Protein AF-A0A2P8DEL7-F1 (afdb_monomer_lite)

InterPro domains:
  IPR045679 Domain of unknown function DUF6199 [PF19701] (14-74)

pLDDT: mean 92.37, std 4.42, range [64.38, 97.62]

Foldseek 3Di:
DDPVVVVVVVVVVLVVLLVVLVCCLVPVCPVVVVCQVVDPDSVVVPDDPVVSVVSNVVSVVVNVVSVVVVVVVVVVVVVVVVVVVVD

Radius of gyration: 19.15 Å; chains: 1; bounding box: 42×22×57 Å

Sequence (87 aa):
MSSFWLLFFAASVVVLMAVFLFTQMLFPRFIWRLGRWRFRDPDAVEPSRTMFWLRRVKAGTLLAVLVVGCVVIYSAWAELSTLADAF

Structure (mmCIF, N/CA/C/O backbone):
data_AF-A0A2P8DEL7-F1
#
_entry.id   AF-A0A2P8DEL7-F1
#
loop_
_atom_site.group_PDB
_atom_site.id
_atom_site.type_symbol
_atom_site.label_atom_id
_atom_site.label_alt_id
_atom_site.label_comp_id
_atom_site.label_asym_id
_atom_site.label_entity_id
_atom_site.label_seq_id
_atom_site.pdbx_PDB_ins_code
_atom_site.Cartn_x
_atom_site.Cartn_y
_atom_site.Cartn_z
_atom_site.occupancy
_atom_site.B_iso_or_equiv
_atom_site.auth_seq_id
_atom_site.auth_comp_id
_atom_site.auth_asym_id
_atom_site.auth_atom_id
_atom_site.pdbx_PDB_model_num
ATOM 1 N N . MET A 1 1 ? 22.564 15.446 -5.221 1.00 64.38 1 MET A N 1
ATOM 2 C CA . MET A 1 1 ? 22.215 14.097 -4.711 1.00 64.38 1 MET A CA 1
ATOM 3 C C . MET A 1 1 ? 22.325 13.122 -5.868 1.00 64.38 1 MET A C 1
ATOM 5 O O . MET A 1 1 ? 21.773 13.427 -6.915 1.00 64.38 1 MET A O 1
ATOM 9 N N . SER A 1 2 ? 23.073 12.022 -5.736 1.00 85.62 2 SER A N 1
ATOM 10 C CA . SER A 1 2 ? 23.184 11.031 -6.817 1.00 85.62 2 SER A CA 1
ATOM 11 C C . SER A 1 2 ? 21.847 10.316 -7.043 1.00 85.62 2 SER A C 1
ATOM 13 O O . SER A 1 2 ? 21.084 10.105 -6.097 1.00 85.62 2 SER A O 1
ATOM 15 N N . SER A 1 3 ? 21.568 9.928 -8.291 1.00 86.19 3 SER A N 1
ATOM 16 C CA . SER A 1 3 ? 20.334 9.228 -8.690 1.00 86.19 3 SER A CA 1
ATOM 17 C C . SER A 1 3 ? 20.091 7.946 -7.887 1.00 86.19 3 SER A C 1
ATOM 19 O O . SER A 1 3 ? 18.948 7.587 -7.623 1.00 86.19 3 SER A O 1
ATOM 21 N N . PHE A 1 4 ? 21.165 7.308 -7.414 1.00 90.06 4 PHE A N 1
ATOM 22 C CA . PHE A 1 4 ? 21.111 6.157 -6.515 1.00 90.06 4 PHE A CA 1
ATOM 23 C C . PHE A 1 4 ? 20.304 6.430 -5.235 1.00 90.06 4 PHE A C 1
ATOM 25 O O . PHE A 1 4 ? 19.409 5.659 -4.894 1.00 90.06 4 PHE A O 1
ATOM 32 N N . TRP A 1 5 ? 20.568 7.548 -4.548 1.00 92.50 5 TRP A N 1
ATOM 33 C CA . TRP A 1 5 ? 19.859 7.879 -3.309 1.00 92.50 5 TRP A CA 1
ATOM 34 C C . TRP A 1 5 ? 18.374 8.123 -3.557 1.00 92.50 5 TRP A C 1
ATOM 36 O O . TRP A 1 5 ? 17.543 7.670 -2.776 1.00 92.50 5 TRP A O 1
ATOM 46 N N . LEU A 1 6 ? 18.029 8.791 -4.661 1.00 90.38 6 LEU A N 1
ATOM 47 C CA . LEU A 1 6 ? 16.633 9.048 -5.020 1.00 90.38 6 LEU A CA 1
ATOM 48 C C . LEU A 1 6 ? 15.855 7.743 -5.231 1.00 90.38 6 LEU A C 1
ATOM 50 O O . LEU A 1 6 ? 14.767 7.593 -4.679 1.00 90.38 6 LEU A O 1
ATOM 54 N N . LEU A 1 7 ? 16.432 6.784 -5.961 1.00 90.19 7 LEU A N 1
ATOM 55 C CA . LEU A 1 7 ? 15.815 5.474 -6.183 1.00 90.19 7 LEU A CA 1
ATOM 56 C C . LEU A 1 7 ? 15.664 4.688 -4.877 1.00 90.19 7 LEU A C 1
ATOM 58 O O . LEU A 1 7 ? 14.604 4.119 -4.621 1.00 90.19 7 LEU A O 1
ATOM 62 N N . PHE A 1 8 ? 16.689 4.703 -4.023 1.00 93.12 8 PHE A N 1
ATOM 63 C CA . PHE A 1 8 ? 16.640 4.038 -2.723 1.00 93.12 8 PHE A CA 1
ATOM 64 C C . PHE A 1 8 ? 15.536 4.608 -1.818 1.00 93.12 8 PHE A C 1
ATOM 66 O O . PHE A 1 8 ? 14.758 3.850 -1.229 1.00 93.12 8 PHE A O 1
ATOM 73 N N . PHE A 1 9 ? 15.420 5.938 -1.735 1.00 95.00 9 PHE A N 1
ATOM 74 C CA . PHE A 1 9 ? 14.358 6.589 -0.965 1.00 95.00 9 PHE A CA 1
ATOM 75 C C . PHE A 1 9 ? 12.973 6.292 -1.546 1.00 95.00 9 PHE A C 1
ATOM 77 O O . PHE A 1 9 ? 12.066 5.947 -0.789 1.00 95.00 9 PHE A O 1
ATOM 84 N N . ALA A 1 10 ? 12.810 6.361 -2.870 1.00 92.00 10 ALA A N 1
ATOM 85 C CA . ALA A 1 10 ? 11.545 6.044 -3.527 1.00 92.00 10 ALA A CA 1
ATOM 86 C C . ALA A 1 10 ? 11.105 4.596 -3.247 1.00 92.00 10 ALA A C 1
ATOM 88 O O . ALA A 1 10 ? 9.974 4.370 -2.815 1.00 92.00 10 ALA A O 1
ATOM 89 N N . ALA A 1 11 ? 12.010 3.625 -3.399 1.00 93.44 11 ALA A N 1
ATOM 90 C CA . ALA A 1 11 ? 11.734 2.220 -3.104 1.00 93.44 11 ALA A CA 1
ATOM 91 C C . ALA A 1 11 ? 11.362 2.004 -1.628 1.00 93.44 11 ALA A C 1
ATOM 93 O O . ALA A 1 11 ? 10.379 1.328 -1.325 1.00 93.44 11 ALA A O 1
ATOM 94 N N . SER A 1 12 ? 12.093 2.637 -0.706 1.00 95.94 12 SER A N 1
ATOM 95 C CA . SER A 1 12 ? 11.810 2.559 0.732 1.00 95.94 12 SER A CA 1
ATOM 96 C C . SER A 1 12 ? 10.414 3.090 1.070 1.00 95.94 12 SER A C 1
ATOM 98 O O . SER A 1 12 ? 9.679 2.458 1.828 1.00 95.94 12 SER A O 1
ATOM 100 N N . VAL A 1 13 ? 10.006 4.215 0.474 1.00 95.88 13 VAL A N 1
ATOM 101 C CA . VAL A 1 13 ? 8.661 4.786 0.662 1.00 95.88 13 VAL A CA 1
ATOM 102 C C . VAL A 1 13 ? 7.579 3.838 0.146 1.00 95.88 13 VAL A C 1
ATOM 104 O O . VAL A 1 13 ? 6.588 3.618 0.841 1.00 95.88 13 VAL A O 1
ATOM 107 N N . VAL A 1 14 ? 7.770 3.237 -1.032 1.00 95.88 14 VAL A N 1
ATOM 108 C CA . VAL A 1 14 ? 6.816 2.269 -1.600 1.00 95.88 14 VAL A CA 1
ATOM 109 C C . VAL A 1 14 ? 6.660 1.054 -0.687 1.00 95.88 14 VAL A C 1
ATOM 111 O O . VAL A 1 14 ? 5.533 0.660 -0.384 1.00 95.88 14 VAL A O 1
ATOM 114 N N . VAL A 1 15 ? 7.767 0.496 -0.190 1.00 96.50 15 VAL A N 1
ATOM 115 C CA . VAL A 1 15 ? 7.746 -0.654 0.727 1.00 96.50 15 VAL A CA 1
ATOM 116 C C . VAL A 1 15 ? 7.036 -0.301 2.032 1.00 96.50 15 VAL A C 1
ATOM 118 O O . VAL A 1 15 ? 6.146 -1.034 2.464 1.00 96.50 15 VAL A O 1
ATOM 121 N N . LEU A 1 16 ? 7.366 0.839 2.644 1.00 97.12 16 LEU A N 1
ATOM 122 C CA . LEU A 1 16 ? 6.705 1.294 3.869 1.00 97.12 16 LEU A CA 1
ATOM 123 C C . LEU A 1 16 ? 5.203 1.505 3.658 1.00 97.12 16 LEU A C 1
ATOM 125 O O . LEU A 1 16 ? 4.399 1.108 4.503 1.00 97.12 16 LEU A O 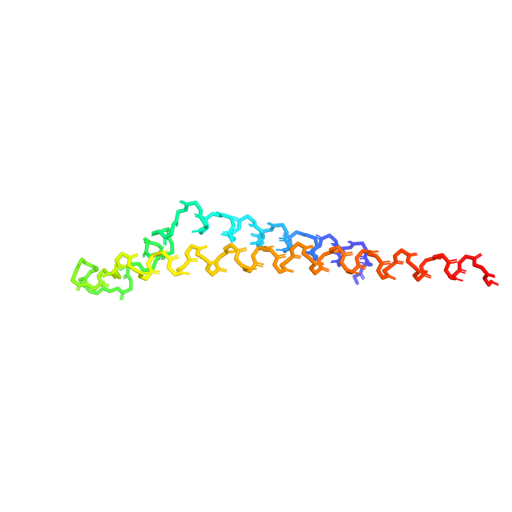1
ATOM 129 N N . MET A 1 17 ? 4.810 2.074 2.517 1.00 96.19 17 MET A N 1
ATOM 130 C CA . MET A 1 17 ? 3.405 2.265 2.171 1.00 96.19 17 MET A CA 1
ATOM 131 C C . MET A 1 17 ? 2.681 0.928 1.974 1.00 96.19 17 MET A C 1
ATOM 133 O O . MET A 1 17 ? 1.570 0.761 2.479 1.00 96.19 17 MET A O 1
ATOM 137 N N . ALA A 1 18 ? 3.313 -0.049 1.320 1.00 96.12 18 ALA A N 1
ATOM 138 C CA . ALA A 1 18 ? 2.764 -1.392 1.157 1.00 96.12 18 ALA A CA 1
ATOM 139 C C . ALA A 1 18 ? 2.578 -2.099 2.509 1.00 96.12 18 ALA A C 1
ATOM 141 O O . ALA A 1 18 ? 1.493 -2.610 2.788 1.00 96.12 18 ALA A O 1
ATOM 142 N N . VAL A 1 19 ? 3.588 -2.063 3.386 1.00 96.12 19 VAL A N 1
ATOM 143 C CA . VAL A 1 19 ? 3.513 -2.631 4.746 1.00 96.12 19 VAL A CA 1
ATOM 144 C C . VAL A 1 19 ? 2.408 -1.959 5.558 1.00 96.12 19 VAL A C 1
ATOM 146 O O . VAL A 1 19 ? 1.639 -2.632 6.248 1.00 96.12 19 VAL A O 1
ATOM 149 N N . PHE A 1 20 ? 2.285 -0.637 5.457 1.00 94.31 20 PHE A N 1
ATOM 150 C CA . PHE A 1 20 ? 1.240 0.116 6.137 1.00 94.31 20 PHE A CA 1
ATOM 151 C C . PHE A 1 20 ? -0.161 -0.288 5.660 1.00 94.31 20 PHE A C 1
ATOM 153 O O . PHE A 1 20 ? -1.016 -0.611 6.488 1.00 94.31 20 PHE A O 1
ATOM 160 N N . LEU A 1 21 ? -0.399 -0.337 4.346 1.00 94.44 21 LEU A N 1
ATOM 161 C CA . LEU A 1 21 ? -1.680 -0.766 3.770 1.00 94.44 21 LEU A CA 1
ATOM 162 C C . LEU A 1 21 ? -2.003 -2.223 4.124 1.00 94.44 21 LEU A C 1
ATOM 164 O O . LEU A 1 21 ? -3.124 -2.528 4.533 1.00 94.44 21 LEU A O 1
ATOM 168 N N . PHE A 1 22 ? -1.012 -3.109 4.052 1.00 94.56 22 PHE A N 1
ATOM 169 C CA . PHE A 1 22 ? -1.160 -4.510 4.434 1.00 94.56 22 PHE A CA 1
ATOM 170 C C . PHE A 1 22 ? -1.529 -4.663 5.918 1.00 94.56 22 PHE A C 1
ATOM 172 O O . PHE A 1 22 ? -2.454 -5.397 6.270 1.00 94.56 22 PHE A O 1
ATOM 179 N N . THR A 1 23 ? -0.890 -3.887 6.795 1.00 94.56 23 THR A N 1
ATOM 180 C CA . THR A 1 23 ? -1.213 -3.859 8.228 1.00 94.56 23 THR A CA 1
ATOM 181 C C . THR A 1 23 ? -2.647 -3.387 8.471 1.00 94.56 23 THR A C 1
ATOM 183 O O . THR A 1 23 ? -3.352 -3.977 9.287 1.00 94.56 23 THR A O 1
ATOM 186 N N . GLN A 1 24 ? -3.128 -2.370 7.745 1.00 92.38 24 GLN A N 1
ATOM 187 C CA . GLN A 1 24 ? -4.526 -1.926 7.841 1.00 92.38 24 GLN A CA 1
ATOM 188 C C . GLN A 1 24 ? -5.522 -2.986 7.362 1.00 92.38 24 GLN A C 1
ATOM 190 O O . GLN A 1 24 ? -6.627 -3.085 7.898 1.00 92.38 24 GLN A O 1
ATOM 195 N N . MET A 1 25 ? -5.136 -3.781 6.364 1.00 91.62 25 MET A N 1
ATOM 196 C CA . MET A 1 25 ? -5.956 -4.868 5.843 1.00 91.62 25 MET A CA 1
ATOM 197 C C . MET A 1 25 ? -6.061 -6.040 6.833 1.00 91.62 25 MET A C 1
ATOM 199 O O . MET A 1 25 ? -7.132 -6.639 6.955 1.00 91.62 25 MET A O 1
ATOM 203 N N . LEU A 1 26 ? -4.991 -6.366 7.564 1.00 93.31 26 LEU A N 1
ATOM 204 C CA . LEU A 1 26 ? -5.023 -7.391 8.617 1.00 93.31 26 LEU A CA 1
ATOM 205 C C . LEU A 1 26 ? -5.687 -6.883 9.902 1.00 93.31 26 LEU A C 1
ATOM 207 O O . LEU A 1 26 ? -6.487 -7.587 10.518 1.00 93.31 26 LEU A O 1
ATOM 211 N N . PHE A 1 27 ? -5.404 -5.637 10.278 1.00 92.94 27 PHE A N 1
ATOM 212 C CA . PHE A 1 27 ? -5.829 -5.032 11.535 1.00 92.94 27 PHE A CA 1
ATOM 213 C C . PHE A 1 27 ? -6.582 -3.714 11.280 1.00 92.94 27 PHE A C 1
ATOM 215 O O . PHE A 1 27 ? -6.054 -2.631 11.541 1.00 92.94 27 PHE A O 1
ATOM 222 N N . PRO A 1 28 ? -7.861 -3.750 10.856 1.00 86.88 28 PRO A N 1
ATOM 223 C CA . PRO A 1 28 ? -8.622 -2.535 10.528 1.00 86.88 28 PRO A CA 1
ATOM 224 C C . PRO A 1 28 ? -8.840 -1.605 11.734 1.00 86.88 28 PRO A C 1
ATOM 226 O O . PRO A 1 28 ? -9.066 -0.401 11.575 1.00 86.88 28 PRO A O 1
ATOM 229 N N . ARG A 1 29 ? -8.734 -2.142 12.958 1.00 90.31 29 ARG A N 1
ATOM 230 C CA . ARG A 1 29 ? -8.801 -1.370 14.208 1.00 90.31 29 ARG A CA 1
ATOM 231 C C . ARG A 1 29 ? -7.486 -0.682 14.579 1.00 90.31 29 ARG A C 1
ATOM 233 O O . ARG A 1 29 ? -7.488 0.142 15.487 1.00 90.31 29 ARG A O 1
ATOM 240 N N . PHE A 1 30 ? -6.379 -0.978 13.900 1.00 88.94 30 PHE A N 1
ATOM 241 C CA . PHE A 1 30 ? -5.066 -0.417 14.225 1.00 88.94 30 PHE A CA 1
ATOM 242 C C . PHE A 1 30 ? -5.054 1.113 14.128 1.00 88.94 30 PHE A C 1
ATOM 244 O O . PHE A 1 30 ? -4.687 1.788 15.085 1.00 88.94 30 PHE A O 1
ATOM 251 N N . ILE A 1 31 ? -5.581 1.666 13.030 1.00 87.50 31 ILE A N 1
ATOM 252 C CA . ILE A 1 31 ? -5.712 3.122 12.840 1.00 87.50 31 ILE A CA 1
ATOM 253 C C . ILE A 1 31 ? -6.564 3.748 13.943 1.00 87.50 31 ILE A C 1
ATOM 255 O O . ILE A 1 31 ? -6.260 4.832 14.431 1.00 87.50 31 ILE A O 1
ATOM 259 N N . TRP A 1 32 ? -7.649 3.071 14.326 1.00 90.12 32 TRP A N 1
ATOM 260 C CA . TRP A 1 32 ? -8.507 3.554 15.400 1.00 90.12 32 TRP A CA 1
ATOM 261 C C . TRP A 1 32 ? -7.743 3.616 16.721 1.00 90.12 32 TRP A C 1
ATOM 263 O O . TRP A 1 32 ? -7.729 4.660 17.361 1.00 90.12 32 TRP A O 1
ATOM 273 N N . ARG A 1 33 ? -7.019 2.550 17.080 1.00 90.38 33 ARG A N 1
ATOM 274 C CA . ARG A 1 33 ? -6.186 2.521 18.290 1.00 90.38 33 ARG A CA 1
ATOM 275 C C . ARG A 1 33 ? -5.114 3.611 18.288 1.00 90.38 33 ARG A C 1
ATOM 277 O O . ARG A 1 33 ? -4.920 4.245 19.317 1.00 90.38 33 ARG A O 1
ATOM 284 N N . LEU A 1 34 ? -4.481 3.869 17.144 1.00 89.44 34 LEU A N 1
ATOM 285 C CA . LEU A 1 34 ? -3.499 4.947 16.996 1.00 89.44 34 LEU A CA 1
ATOM 286 C C . LEU A 1 34 ? -4.104 6.347 17.140 1.00 89.44 34 LEU A C 1
ATOM 288 O O . LEU A 1 34 ? -3.402 7.257 17.555 1.00 89.44 34 LEU A O 1
ATOM 292 N N . GLY A 1 35 ? -5.373 6.537 16.773 1.00 88.50 35 GLY A N 1
ATOM 293 C CA . GLY A 1 35 ? -6.050 7.837 16.816 1.00 88.50 35 GLY A CA 1
ATOM 294 C C . GLY A 1 35 ? -6.919 8.069 18.051 1.00 88.50 35 GLY A C 1
ATOM 295 O O . GLY A 1 35 ? -7.357 9.197 18.269 1.00 88.50 35 GLY A O 1
ATOM 296 N N . ARG A 1 36 ? -7.178 7.031 18.859 1.00 91.88 36 ARG A N 1
ATOM 297 C CA . ARG A 1 36 ? -8.176 7.088 19.940 1.00 91.88 36 ARG A CA 1
ATOM 298 C C . ARG A 1 36 ? -7.847 8.113 21.027 1.00 91.88 36 ARG A C 1
ATOM 300 O O . ARG A 1 36 ? -8.758 8.652 21.637 1.00 91.88 36 ARG A O 1
ATOM 307 N N . TRP A 1 37 ? -6.561 8.407 21.238 1.00 92.00 37 TRP A N 1
ATOM 308 C CA . TRP A 1 37 ? -6.081 9.386 22.224 1.00 92.00 37 TRP A CA 1
ATOM 309 C C . TRP A 1 37 ? -6.585 10.811 21.963 1.00 92.00 37 TRP A C 1
ATOM 311 O O . TRP A 1 37 ? -6.533 11.652 22.852 1.00 92.00 37 TRP A O 1
ATOM 321 N N . ARG A 1 38 ? -7.072 11.090 20.747 1.00 92.69 38 ARG A N 1
ATOM 322 C CA . ARG A 1 38 ? -7.610 12.400 20.362 1.00 92.69 38 ARG A CA 1
ATOM 323 C C . ARG A 1 38 ? -9.019 12.656 20.898 1.00 92.69 38 ARG A C 1
ATOM 325 O O . ARG A 1 38 ? -9.473 13.794 20.846 1.00 92.69 38 ARG A O 1
ATOM 332 N N . PHE A 1 39 ? -9.723 11.623 21.356 1.00 92.12 39 PHE A N 1
ATOM 333 C CA . PHE A 1 39 ? -11.104 11.727 21.818 1.00 92.12 39 PHE A CA 1
ATOM 334 C C . PHE A 1 39 ? -11.158 11.718 23.346 1.00 92.12 39 PHE A C 1
ATOM 336 O O . PHE A 1 39 ? -10.445 10.953 23.990 1.00 92.12 39 PHE A O 1
ATOM 343 N N . ARG A 1 40 ? -12.024 12.565 23.920 1.00 92.44 40 ARG A N 1
ATOM 344 C CA . ARG A 1 40 ? -12.224 12.656 25.377 1.00 92.44 40 ARG A CA 1
ATOM 345 C C . ARG A 1 40 ? -12.825 11.374 25.959 1.00 92.44 40 ARG A C 1
ATOM 347 O O . ARG A 1 40 ? -12.446 10.983 27.055 1.00 92.44 40 ARG A O 1
ATOM 354 N N . ASP A 1 41 ? -13.724 10.741 25.210 1.00 92.31 41 ASP A N 1
ATOM 355 C CA . ASP A 1 41 ? -14.299 9.430 25.509 1.00 92.31 41 ASP A CA 1
ATOM 356 C C . ASP A 1 41 ? -14.263 8.572 24.231 1.00 92.31 41 ASP A C 1
ATOM 358 O O . ASP A 1 41 ? -15.132 8.715 23.370 1.00 92.31 41 ASP A O 1
ATOM 362 N N . PRO A 1 42 ? -13.216 7.753 24.036 1.00 87.88 42 PRO A N 1
ATOM 363 C CA . PRO A 1 42 ? -13.037 6.974 22.816 1.00 87.88 42 PRO A CA 1
ATOM 364 C C . PRO A 1 42 ? -14.028 5.813 22.684 1.00 87.88 42 PRO A C 1
ATOM 366 O O . PRO A 1 42 ? -14.259 5.363 21.564 1.00 87.88 42 PRO A O 1
ATOM 369 N N . ASP A 1 43 ? -14.615 5.330 23.776 1.00 87.56 43 ASP A N 1
ATOM 370 C CA . ASP A 1 43 ? -15.527 4.186 23.722 1.00 87.56 43 ASP A CA 1
ATOM 371 C C . ASP A 1 43 ? -16.914 4.628 23.227 1.00 87.56 43 ASP A C 1
ATOM 373 O O . ASP A 1 43 ? -17.560 3.914 22.459 1.00 87.56 43 ASP A O 1
ATOM 377 N N . ALA A 1 44 ? -17.323 5.861 23.547 1.00 90.31 44 ALA A N 1
ATOM 378 C CA . ALA A 1 44 ? -18.559 6.462 23.042 1.00 90.31 44 ALA A CA 1
ATOM 379 C C . ALA A 1 44 ? -18.537 6.780 21.531 1.00 90.31 44 ALA A C 1
ATOM 381 O O . ALA A 1 44 ? -19.594 6.907 20.911 1.00 90.31 44 ALA A O 1
ATOM 382 N N . VAL A 1 45 ? -17.352 6.918 20.922 1.00 91.00 45 VAL A N 1
ATOM 383 C CA . VAL A 1 45 ? -17.183 7.286 19.501 1.00 91.00 45 VAL A CA 1
ATOM 384 C C . VAL A 1 45 ? -16.544 6.181 18.653 1.00 91.00 45 VAL A C 1
ATOM 386 O O . VAL A 1 45 ? -16.042 6.456 17.557 1.00 91.00 45 VAL A O 1
ATOM 389 N N . GLU A 1 46 ? -16.533 4.930 19.131 1.00 90.75 46 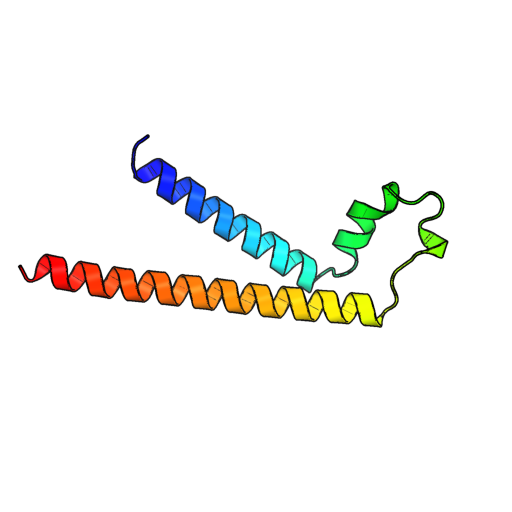GLU A N 1
ATOM 390 C CA . GLU A 1 46 ? -15.963 3.820 18.362 1.00 90.75 46 GLU A CA 1
ATOM 391 C C . GLU A 1 46 ? -16.694 3.659 17.009 1.00 90.75 46 GLU A C 1
ATOM 393 O O . GLU A 1 46 ? -17.925 3.573 16.958 1.00 90.75 46 GLU A O 1
ATOM 398 N N . PRO A 1 47 ? -15.961 3.595 15.879 1.00 88.88 47 PRO A N 1
ATOM 399 C CA . PRO A 1 47 ? -16.564 3.369 14.575 1.00 88.88 47 PRO A CA 1
ATOM 400 C C . PRO A 1 47 ? -17.342 2.052 14.511 1.00 88.88 47 PRO A C 1
ATOM 402 O O . PRO A 1 47 ? -16.930 1.026 15.051 1.00 88.88 47 PRO A O 1
ATOM 405 N N . SER A 1 48 ? -18.435 2.048 13.749 1.00 92.31 48 SER A N 1
ATOM 406 C CA . SER A 1 48 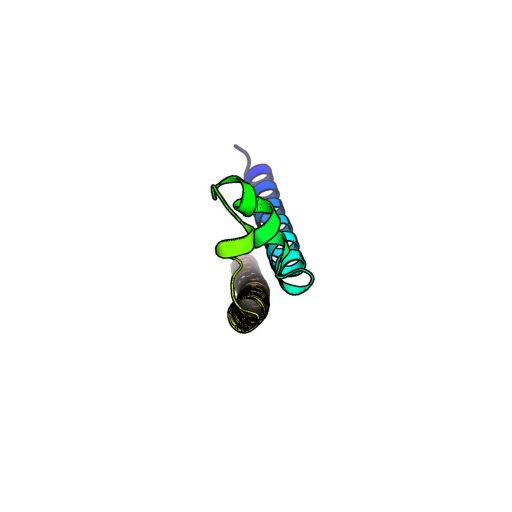? -19.228 0.838 13.534 1.00 92.31 48 SER A CA 1
ATOM 407 C C . SER A 1 48 ? -18.421 -0.275 12.848 1.00 92.31 48 SER A C 1
ATOM 409 O O . SER A 1 48 ? -17.436 -0.039 12.138 1.00 92.31 48 SER A O 1
ATOM 411 N N . ARG A 1 49 ? -18.881 -1.526 12.991 1.00 90.44 49 ARG A N 1
ATOM 412 C CA . ARG A 1 49 ? -18.269 -2.687 12.316 1.00 90.44 49 ARG A CA 1
ATOM 413 C C . ARG A 1 49 ? -18.178 -2.494 10.799 1.00 90.44 49 ARG A C 1
ATOM 415 O O . ARG A 1 49 ? -17.163 -2.850 10.205 1.00 90.44 49 ARG A O 1
ATOM 422 N N . THR A 1 50 ? -19.194 -1.888 10.185 1.00 92.81 50 THR A N 1
ATOM 423 C CA . THR A 1 50 ? -19.224 -1.578 8.747 1.00 92.81 50 THR A CA 1
ATOM 424 C C . THR A 1 50 ? -18.097 -0.630 8.348 1.00 92.81 50 THR A C 1
ATOM 426 O O . THR A 1 50 ? -17.442 -0.848 7.332 1.00 92.81 50 THR A O 1
ATOM 429 N N . MET A 1 51 ? -17.796 0.374 9.176 1.00 91.25 51 MET A N 1
ATOM 430 C CA . MET A 1 51 ? -16.686 1.291 8.921 1.00 91.25 51 MET A CA 1
ATOM 431 C C . MET A 1 51 ? -15.333 0.565 8.937 1.00 91.25 51 MET A C 1
ATOM 433 O O . MET A 1 51 ? -14.465 0.847 8.111 1.00 91.25 51 MET A O 1
ATOM 437 N N . PHE A 1 52 ? -15.147 -0.408 9.834 1.00 92.00 52 PHE A N 1
ATOM 438 C CA . PHE A 1 52 ? -13.938 -1.237 9.849 1.00 92.00 52 PHE A CA 1
ATOM 439 C C . PHE A 1 52 ? -13.827 -2.152 8.623 1.00 92.00 52 PHE A C 1
ATOM 441 O O . PHE A 1 52 ? -12.732 -2.293 8.076 1.00 92.00 52 PHE A O 1
ATOM 448 N N . TRP A 1 53 ? -14.941 -2.716 8.151 1.00 92.75 53 TRP A N 1
ATOM 449 C CA . TRP A 1 53 ? -14.974 -3.477 6.898 1.00 92.75 53 TRP A CA 1
ATOM 450 C C . TRP A 1 53 ? -14.616 -2.613 5.689 1.00 92.75 53 TRP A C 1
ATOM 452 O O . TRP A 1 53 ? -13.752 -2.996 4.903 1.00 92.75 53 TRP A O 1
ATOM 462 N N . LEU A 1 54 ? -15.194 -1.416 5.581 1.00 93.44 54 LEU A N 1
ATOM 463 C CA . LEU A 1 54 ? -14.880 -0.471 4.508 1.00 93.44 54 LEU A CA 1
ATOM 464 C C . LEU A 1 54 ? -13.404 -0.068 4.508 1.00 93.44 54 LEU A C 1
ATOM 466 O O . LEU A 1 54 ? -12.787 -0.000 3.448 1.00 93.44 54 LEU A O 1
ATOM 470 N N . ARG A 1 55 ? -12.802 0.150 5.684 1.00 91.50 55 ARG A N 1
ATOM 471 C CA . ARG A 1 55 ? -11.359 0.429 5.791 1.00 91.50 55 ARG A CA 1
ATOM 472 C C . ARG A 1 55 ? -10.511 -0.731 5.282 1.00 91.50 55 ARG A C 1
ATOM 474 O O . ARG A 1 55 ? -9.533 -0.489 4.584 1.00 91.50 55 ARG A O 1
ATOM 481 N N . ARG A 1 56 ? -10.900 -1.970 5.593 1.00 92.69 56 ARG A N 1
ATOM 482 C CA . ARG A 1 56 ? -10.212 -3.173 5.112 1.00 92.69 56 ARG A CA 1
ATOM 483 C C . ARG A 1 56 ? -10.267 -3.282 3.592 1.00 92.69 56 ARG A C 1
ATOM 485 O O . ARG A 1 56 ? -9.233 -3.490 2.966 1.00 92.69 56 ARG A O 1
ATOM 492 N N . VAL A 1 57 ? -11.455 -3.095 3.015 1.00 95.06 57 VAL A N 1
ATOM 493 C CA . VAL A 1 57 ? -11.655 -3.104 1.559 1.00 95.06 57 VAL A CA 1
ATOM 494 C C . VAL A 1 57 ? -10.840 -1.989 0.912 1.00 95.06 57 VAL A C 1
ATOM 496 O O . VAL A 1 57 ? -10.049 -2.269 0.023 1.00 95.06 57 VAL A O 1
ATOM 499 N N . LYS A 1 58 ? -10.931 -0.755 1.425 1.00 93.88 58 LYS A N 1
ATOM 500 C CA . LYS A 1 58 ? -10.142 0.385 0.940 1.00 93.88 58 LYS A CA 1
ATOM 501 C C . LYS A 1 58 ? -8.641 0.092 0.959 1.00 93.88 58 LYS A C 1
ATOM 503 O O . LYS A 1 58 ? -7.967 0.367 -0.028 1.00 93.88 58 LYS A O 1
ATOM 508 N N . ALA A 1 59 ? -8.114 -0.443 2.060 1.00 94.25 59 ALA A N 1
ATOM 509 C CA . ALA A 1 59 ? -6.698 -0.780 2.172 1.00 94.25 59 ALA A CA 1
ATOM 510 C C . ALA A 1 59 ? -6.286 -1.845 1.143 1.00 94.25 59 ALA A C 1
ATOM 512 O O . ALA A 1 59 ? -5.266 -1.679 0.481 1.00 94.25 59 ALA A O 1
ATOM 513 N N . GLY A 1 60 ? -7.110 -2.882 0.954 1.00 95.62 60 GLY A N 1
ATOM 514 C CA . GLY A 1 60 ? -6.892 -3.900 -0.075 1.00 95.62 60 GLY A CA 1
ATOM 515 C C . GLY A 1 60 ? -6.919 -3.328 -1.495 1.00 95.62 60 GLY A C 1
ATOM 516 O O . GLY A 1 60 ? -6.020 -3.604 -2.282 1.00 95.62 60 GLY A O 1
ATOM 517 N N . THR A 1 61 ? -7.894 -2.472 -1.812 1.00 97.06 61 THR A N 1
ATOM 518 C CA . THR A 1 61 ? -7.983 -1.801 -3.117 1.00 97.06 61 THR A CA 1
ATOM 519 C C . THR A 1 61 ? -6.771 -0.908 -3.372 1.00 97.06 61 THR A C 1
ATOM 521 O O . THR A 1 61 ? -6.181 -0.978 -4.444 1.00 97.06 61 THR A O 1
ATOM 524 N N . LEU A 1 62 ? -6.356 -0.103 -2.389 1.00 96.69 62 LEU A N 1
ATOM 525 C CA . LEU A 1 62 ? -5.172 0.751 -2.518 1.00 96.69 62 LEU A CA 1
ATOM 526 C C . LEU A 1 62 ? -3.888 -0.065 -2.684 1.00 96.69 62 LEU A C 1
ATOM 528 O O . LEU A 1 62 ? -3.028 0.320 -3.468 1.00 96.69 62 LEU A O 1
ATOM 532 N N . LEU A 1 63 ? -3.766 -1.197 -1.985 1.00 96.19 63 LEU A N 1
ATOM 533 C CA . LEU A 1 63 ? -2.627 -2.098 -2.139 1.00 96.19 63 LEU A CA 1
ATOM 534 C C . LEU A 1 63 ? -2.589 -2.709 -3.546 1.00 96.19 63 LEU A C 1
ATOM 536 O O . LEU A 1 63 ? -1.531 -2.735 -4.166 1.00 96.19 63 LEU A O 1
ATOM 540 N N . ALA A 1 64 ? -3.736 -3.140 -4.078 1.00 96.88 64 ALA A N 1
ATOM 541 C CA . ALA A 1 64 ? -3.830 -3.652 -5.443 1.00 96.88 64 ALA A CA 1
ATOM 542 C C . ALA A 1 64 ? -3.442 -2.584 -6.479 1.00 96.88 64 ALA A C 1
ATOM 544 O O . ALA A 1 64 ? -2.640 -2.856 -7.368 1.00 96.88 64 ALA A O 1
ATOM 545 N N . VAL A 1 65 ? -3.945 -1.354 -6.325 1.00 97.62 65 VAL A N 1
ATOM 546 C CA . VAL A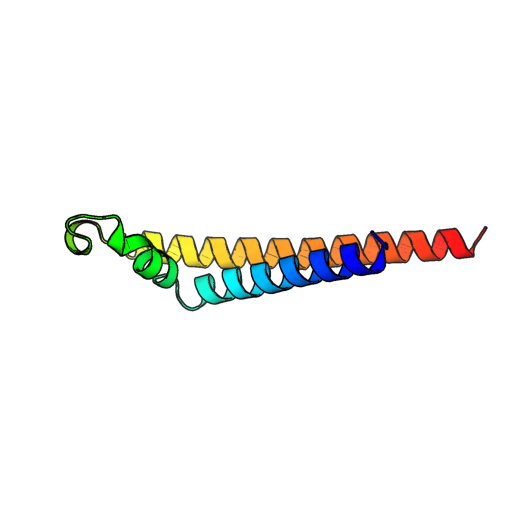 1 65 ? -3.581 -0.219 -7.190 1.00 97.62 65 VAL A CA 1
ATOM 547 C C . VAL A 1 65 ? -2.083 0.076 -7.117 1.00 97.62 65 VAL A C 1
ATOM 549 O O . VAL A 1 65 ? -1.465 0.304 -8.152 1.00 97.62 65 VAL A O 1
ATOM 552 N N . LEU A 1 66 ? -1.484 0.035 -5.923 1.00 96.44 66 LEU A N 1
ATOM 553 C CA . LEU A 1 66 ? -0.046 0.236 -5.746 1.00 96.44 66 LEU A CA 1
ATOM 554 C C . LEU A 1 66 ? 0.767 -0.822 -6.502 1.00 96.44 66 LEU A C 1
ATOM 556 O O . LEU A 1 66 ? 1.685 -0.471 -7.236 1.00 96.44 66 LEU A O 1
ATOM 560 N N . VAL A 1 67 ? 0.405 -2.101 -6.361 1.00 96.06 67 VAL A N 1
ATOM 561 C CA . VAL A 1 67 ? 1.078 -3.211 -7.053 1.00 96.06 67 VAL A CA 1
ATOM 562 C C . VAL A 1 67 ? 0.963 -3.058 -8.567 1.00 96.06 67 VAL A C 1
ATOM 564 O O . VAL A 1 67 ? 1.975 -3.120 -9.260 1.00 96.06 67 VAL A O 1
ATOM 567 N N . VAL A 1 68 ? -0.243 -2.803 -9.082 1.00 97.62 68 VAL A N 1
ATOM 568 C CA . VAL A 1 68 ? -0.461 -2.586 -10.520 1.00 97.62 68 VAL A CA 1
ATOM 569 C C . VAL A 1 68 ? 0.341 -1.383 -11.014 1.00 97.62 68 VAL A C 1
ATOM 571 O O . VAL A 1 68 ? 1.006 -1.478 -12.041 1.00 97.62 68 VAL A O 1
ATOM 574 N N . GLY A 1 69 ? 0.351 -0.279 -10.266 1.00 96.25 69 GLY A N 1
ATOM 575 C CA . GLY A 1 69 ? 1.147 0.903 -10.592 1.00 96.25 69 GLY A CA 1
ATOM 576 C C . GLY A 1 69 ? 2.644 0.598 -10.683 1.00 96.25 69 GLY A C 1
ATOM 577 O O . GLY A 1 69 ? 3.288 1.001 -11.646 1.00 96.25 69 GLY A O 1
ATOM 578 N N . CYS A 1 70 ? 3.195 -0.166 -9.734 1.00 95.25 70 CYS A N 1
ATOM 579 C CA . CYS A 1 70 ? 4.594 -0.598 -9.777 1.00 95.25 70 CYS A CA 1
ATOM 580 C C . CYS A 1 70 ? 4.900 -1.466 -11.004 1.00 95.25 70 CYS A C 1
ATOM 582 O O . CYS A 1 70 ? 5.932 -1.262 -11.640 1.00 95.25 70 CYS A O 1
ATOM 584 N N . VAL A 1 71 ? 4.006 -2.397 -11.352 1.00 96.62 71 VAL A N 1
ATOM 585 C CA . VAL A 1 71 ? 4.157 -3.244 -12.546 1.00 96.62 71 VAL A CA 1
ATOM 586 C C . VAL A 1 71 ? 4.160 -2.393 -13.813 1.00 96.62 71 VAL A C 1
ATOM 588 O O . VAL A 1 71 ? 5.070 -2.528 -14.621 1.00 96.62 71 VAL A O 1
ATOM 591 N N . VAL A 1 72 ? 3.206 -1.470 -13.960 1.00 97.50 72 VAL A N 1
ATOM 592 C CA . VAL A 1 72 ? 3.116 -0.585 -15.133 1.00 97.50 72 VAL A CA 1
ATOM 593 C C . VAL A 1 72 ? 4.369 0.280 -15.282 1.00 97.50 72 VAL A C 1
ATOM 595 O O . VAL A 1 72 ? 4.910 0.384 -16.379 1.00 97.50 72 VAL A O 1
ATOM 598 N N . ILE A 1 73 ? 4.862 0.870 -14.187 1.00 94.88 73 ILE A N 1
ATOM 599 C CA . ILE A 1 73 ? 6.088 1.684 -14.206 1.00 94.88 73 ILE A CA 1
ATOM 600 C C . ILE A 1 73 ? 7.293 0.838 -14.627 1.00 94.88 73 ILE A C 1
ATOM 602 O O . ILE A 1 73 ? 8.097 1.283 -15.444 1.00 94.88 73 ILE A O 1
ATOM 606 N N . TYR A 1 74 ? 7.415 -0.376 -14.089 1.00 94.00 74 TYR A N 1
ATOM 607 C CA . TYR A 1 74 ? 8.497 -1.289 -14.447 1.00 94.00 74 TYR A CA 1
ATOM 608 C C . TYR A 1 74 ? 8.441 -1.693 -15.925 1.00 94.00 74 TYR A C 1
ATOM 610 O O . TYR A 1 74 ? 9.459 -1.624 -16.607 1.00 94.00 74 TYR A O 1
ATOM 618 N N . SER A 1 75 ? 7.260 -2.051 -16.434 1.00 95.62 75 SER A N 1
ATOM 619 C CA . SER A 1 75 ? 7.060 -2.398 -17.844 1.00 95.62 75 SER A CA 1
ATOM 620 C C . SER A 1 75 ? 7.411 -1.237 -18.774 1.00 95.62 75 SER A C 1
ATOM 622 O O . SER A 1 75 ? 8.182 -1.424 -19.709 1.00 95.62 75 SER A O 1
ATOM 624 N N . ALA A 1 76 ? 6.932 -0.026 -18.476 1.00 94.56 76 ALA A N 1
ATOM 625 C CA . ALA A 1 76 ? 7.236 1.161 -19.273 1.00 94.56 76 ALA A CA 1
ATOM 626 C C . ALA A 1 76 ? 8.737 1.499 -19.269 1.00 94.56 76 ALA A C 1
ATOM 628 O O . ALA A 1 76 ? 9.299 1.893 -20.289 1.00 94.56 76 ALA A O 1
ATOM 629 N N . TRP A 1 77 ? 9.406 1.330 -18.124 1.00 93.19 77 TRP A N 1
ATOM 630 C CA . TRP A 1 77 ? 10.851 1.520 -18.035 1.00 93.19 77 TRP A CA 1
ATOM 631 C C . TRP A 1 77 ? 11.622 0.467 -18.839 1.00 93.19 77 TRP A C 1
ATOM 633 O O . TRP A 1 77 ? 12.564 0.816 -19.550 1.00 93.19 77 TRP A O 1
ATOM 643 N N . ALA A 1 78 ? 11.206 -0.800 -18.765 1.00 93.00 78 ALA A N 1
ATOM 644 C CA . ALA A 1 78 ? 11.818 -1.880 -19.528 1.00 93.00 78 ALA A CA 1
ATOM 645 C C . ALA A 1 78 ? 11.711 -1.616 -21.038 1.00 93.00 78 ALA A C 1
ATOM 647 O O . ALA A 1 78 ? 12.724 -1.645 -21.733 1.00 93.00 78 ALA A O 1
ATOM 648 N N . GLU A 1 79 ? 10.527 -1.254 -21.536 1.00 93.81 79 GLU A N 1
ATOM 649 C CA . GLU A 1 79 ? 10.332 -0.871 -22.941 1.00 93.81 79 GLU A CA 1
ATOM 650 C C . GLU A 1 79 ? 11.249 0.292 -23.348 1.00 93.81 79 GLU A C 1
ATOM 652 O O . GLU A 1 79 ? 11.949 0.208 -24.359 1.00 93.81 79 GLU A O 1
ATOM 657 N N . LEU A 1 80 ? 11.330 1.344 -22.528 1.00 93.12 80 LEU A N 1
ATOM 658 C CA . LEU A 1 80 ? 12.195 2.490 -22.806 1.00 93.12 80 LEU A CA 1
ATOM 659 C C . LEU A 1 80 ? 13.679 2.101 -22.883 1.00 93.12 80 LEU A C 1
ATOM 661 O O . LEU A 1 80 ? 14.384 2.586 -23.767 1.00 93.12 80 LEU A O 1
ATOM 665 N N . SER A 1 81 ? 14.151 1.222 -21.992 1.00 90.44 81 SER A N 1
ATOM 666 C CA . SER A 1 81 ? 15.537 0.739 -22.032 1.00 90.44 81 SER A CA 1
ATOM 667 C C . SER A 1 81 ? 15.844 -0.032 -23.315 1.00 90.44 81 SER A C 1
ATOM 669 O O . SER A 1 81 ? 16.857 0.241 -23.948 1.00 90.44 81 SER A O 1
ATOM 671 N N . THR A 1 82 ? 14.928 -0.892 -23.775 1.00 92.81 82 THR A N 1
ATOM 672 C CA . THR A 1 82 ? 15.134 -1.633 -25.030 1.00 92.81 82 THR A CA 1
ATOM 673 C C . THR A 1 82 ? 15.213 -0.732 -26.260 1.00 92.81 82 THR A C 1
ATOM 675 O O . THR A 1 82 ? 15.973 -1.021 -27.180 1.00 92.81 82 THR A O 1
ATOM 678 N N . LEU A 1 83 ? 14.456 0.370 -26.285 1.00 92.75 83 LEU A N 1
ATOM 679 C CA . LEU A 1 83 ? 14.533 1.351 -27.368 1.00 92.75 83 LEU A CA 1
ATOM 680 C C . LEU A 1 83 ? 15.849 2.126 -27.331 1.00 92.75 83 LEU A C 1
ATOM 682 O O . LEU A 1 83 ? 16.415 2.394 -28.383 1.00 92.75 83 LEU A O 1
ATOM 686 N N . ALA A 1 84 ? 16.334 2.479 -26.139 1.00 90.25 84 ALA A N 1
ATOM 687 C CA . ALA A 1 84 ? 17.602 3.184 -25.983 1.00 90.25 84 ALA A CA 1
ATOM 688 C C . ALA A 1 84 ? 18.797 2.352 -26.475 1.00 90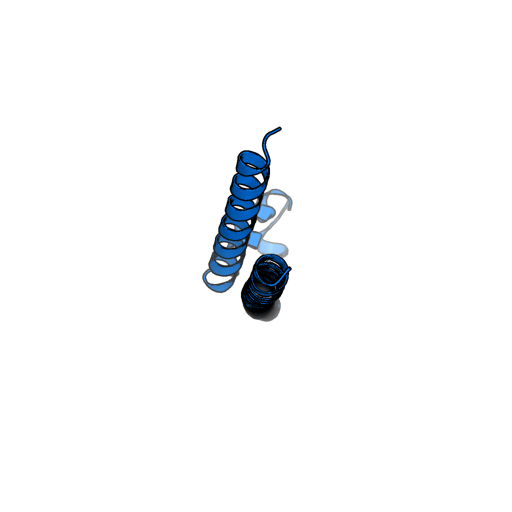.25 84 ALA A C 1
ATOM 690 O O . ALA A 1 84 ? 19.715 2.919 -27.051 1.00 90.25 84 ALA A O 1
ATOM 691 N N . ASP A 1 85 ? 18.756 1.028 -26.304 1.00 90.31 85 ASP A N 1
ATOM 692 C CA . ASP A 1 85 ? 19.804 0.116 -26.783 1.00 90.31 85 ASP A CA 1
ATO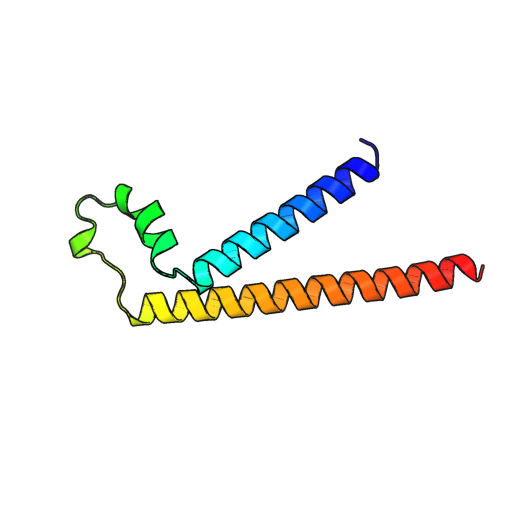M 693 C C . ASP A 1 85 ? 19.781 -0.094 -28.313 1.00 90.31 85 ASP A C 1
ATOM 695 O O . ASP A 1 85 ? 20.723 -0.650 -28.880 1.00 90.31 85 ASP A O 1
ATOM 699 N N . ALA A 1 86 ? 18.704 0.314 -28.992 1.00 87.50 86 ALA A N 1
ATOM 700 C CA . ALA A 1 86 ? 18.519 0.130 -30.432 1.00 87.50 86 ALA A CA 1
ATOM 701 C C . ALA A 1 86 ? 19.025 1.307 -31.295 1.00 87.50 86 ALA A C 1
ATOM 703 O O . ALA A 1 86 ? 19.058 1.169 -32.522 1.00 87.50 86 ALA A O 1
ATOM 704 N N . PHE A 1 87 ? 19.397 2.439 -30.685 1.00 79.06 87 PHE A N 1
ATOM 705 C CA . PHE A 1 87 ? 19.906 3.650 -31.350 1.00 79.06 87 PHE A CA 1
ATOM 706 C C . PHE A 1 87 ? 21.365 3.927 -30.978 1.00 79.06 87 PHE A C 1
ATOM 708 O O . PHE A 1 87 ? 22.085 4.459 -31.854 1.00 79.06 87 PHE A O 1
#

Organism: NCBI:txid645275

Secondary structure (DSSP, 8-state):
--HHHHHHHHHHHHHHHHHHHHHHHH-TTHHHHHHGGGSSSTTTTPPPHHHHHHHHHHHHHHHHHHHHHHHHHHHHHHHHHHHHTT-